Protein AF-R4LDX4-F1 (afdb_monomer)

Mean predicted aligned error: 3.41 Å

Foldseek 3Di:
DVQQQQPDFDDVVLVVVVVVVVVPVVVDDPDDDDSGNCNVVD

Radius of gyration: 11.92 Å; Cα contacts (8 Å, |Δi|>4): 29; chains: 1; bounding box: 29×12×27 Å

pLDDT: mean 92.91, std 9.14, range [58.28, 98.56]

Sequence (42 aa):
MKNVPLGRVGTGADVAK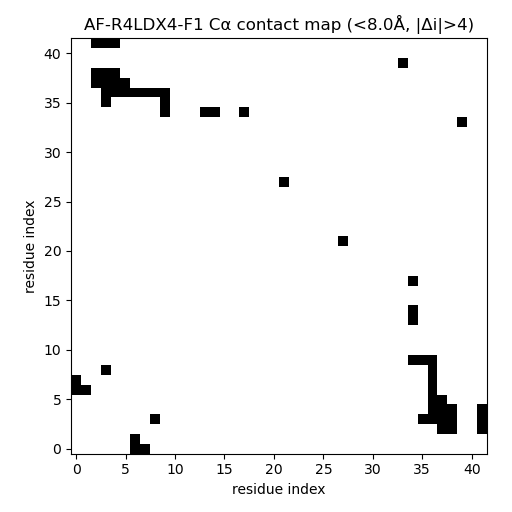AIAYLIGADYVTGTIMPVDGGFTVA

Solvent-accessible surface area (backbone atoms only — not comparable to full-atom values): 2873 Å² total; per-residue (Å²): 105,92,60,24,76,66,68,56,84,83,51,73,67,58,52,51,52,54,48,63,58,53,76,75,38,89,88,69,72,99,75,86,82,88,83,56,46,50,37,90,79,100

Secondary structure (DSSP, 8-state):
-TT-TTSS---HHHHHHHHHHHTT-TT--S-----STTTTT-

Structure (mmCIF, N/CA/C/O backbone):
data_AF-R4LDX4-F1
#
_entry.id   AF-R4LDX4-F1
#
loop_
_atom_site.group_PDB
_atom_site.id
_atom_site.type_symbol
_atom_site.label_atom_id
_atom_site.label_alt_id
_atom_site.label_comp_id
_atom_site.label_asym_id
_atom_site.label_entity_id
_atom_site.label_seq_id
_atom_site.pdbx_PDB_ins_code
_atom_site.Cartn_x
_atom_site.Cartn_y
_atom_site.Cartn_z
_atom_site.occupancy
_ato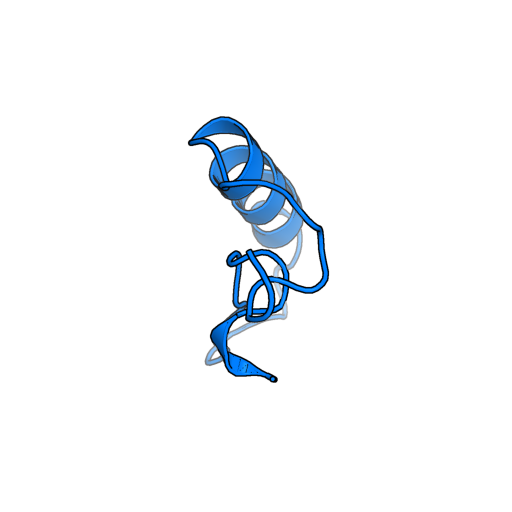m_site.B_iso_or_equiv
_atom_site.auth_seq_id
_atom_site.auth_comp_id
_atom_site.auth_asym_id
_atom_site.auth_atom_id
_atom_site.pdbx_PDB_model_num
ATOM 1 N N . MET A 1 1 ? 15.560 1.044 -13.766 1.00 61.69 1 MET A N 1
ATOM 2 C CA . MET A 1 1 ? 14.590 0.046 -13.258 1.00 61.69 1 MET A CA 1
ATOM 3 C C . MET A 1 1 ? 15.191 -1.046 -12.370 1.00 61.69 1 MET A C 1
ATOM 5 O O . MET A 1 1 ? 14.409 -1.745 -11.754 1.00 61.69 1 MET A O 1
ATOM 9 N N . LYS A 1 2 ? 16.524 -1.173 -12.216 1.00 71.19 2 LYS A N 1
ATOM 10 C CA . LYS A 1 2 ? 17.138 -2.173 -11.311 1.00 71.19 2 LYS A CA 1
ATOM 11 C C . LYS A 1 2 ? 16.640 -2.129 -9.854 1.00 71.19 2 LYS A C 1
ATOM 13 O O . LYS A 1 2 ? 16.667 -3.156 -9.199 1.00 71.19 2 LYS A O 1
ATOM 18 N N . ASN A 1 3 ? 16.162 -0.972 -9.393 1.00 83.44 3 ASN A N 1
ATOM 19 C CA . ASN A 1 3 ? 15.775 -0.749 -7.997 1.00 83.44 3 ASN A CA 1
ATOM 20 C C . ASN A 1 3 ? 14.262 -0.874 -7.759 1.00 83.44 3 ASN A C 1
ATOM 22 O O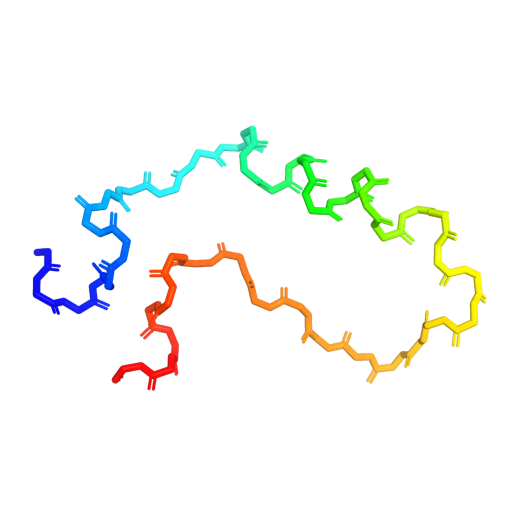 . ASN A 1 3 ? 13.806 -0.621 -6.658 1.00 83.44 3 ASN A O 1
ATOM 26 N N . VAL A 1 4 ? 13.466 -1.204 -8.782 1.00 92.44 4 VAL A N 1
ATOM 27 C CA . VAL A 1 4 ? 12.029 -1.464 -8.619 1.00 92.44 4 VAL A CA 1
ATOM 28 C C . VAL A 1 4 ? 11.802 -2.922 -9.001 1.00 92.44 4 VAL A C 1
ATOM 30 O O . VAL A 1 4 ? 11.712 -3.205 -10.198 1.00 92.44 4 VAL A O 1
ATOM 33 N N . PRO A 1 5 ? 11.737 -3.850 -8.030 1.00 93.94 5 PRO A N 1
ATOM 34 C CA . PRO A 1 5 ? 11.542 -5.277 -8.287 1.00 93.94 5 PRO A CA 1
ATOM 35 C C . PRO A 1 5 ? 10.368 -5.584 -9.221 1.00 93.94 5 PRO A C 1
ATOM 37 O O . PRO A 1 5 ? 10.466 -6.460 -10.076 1.00 93.94 5 PRO A O 1
ATOM 40 N N . LEU A 1 6 ? 9.280 -4.814 -9.123 1.00 94.50 6 LEU A N 1
ATOM 41 C CA . LEU A 1 6 ? 8.102 -4.977 -9.978 1.00 94.50 6 LEU A CA 1
ATOM 42 C C . LEU A 1 6 ? 8.330 -4.553 -11.446 1.00 94.50 6 LEU A C 1
ATOM 44 O O . LEU A 1 6 ? 7.457 -4.745 -12.289 1.00 94.50 6 LEU A O 1
ATOM 48 N N . GLY A 1 7 ? 9.476 -3.949 -11.772 1.00 95.38 7 GLY A N 1
ATOM 49 C CA . GLY A 1 7 ? 9.890 -3.654 -13.145 1.00 95.38 7 GLY A CA 1
ATOM 50 C C . GLY A 1 7 ? 9.083 -2.564 -13.856 1.00 95.38 7 GLY A C 1
ATOM 51 O O . GLY A 1 7 ? 9.253 -2.382 -15.058 1.00 95.38 7 GLY A O 1
ATOM 52 N N . ARG A 1 8 ? 8.220 -1.821 -13.148 1.00 95.38 8 ARG A N 1
ATOM 53 C CA . ARG A 1 8 ? 7.417 -0.718 -13.703 1.00 95.38 8 ARG A CA 1
ATOM 54 C C . ARG A 1 8 ? 7.264 0.441 -12.726 1.00 95.38 8 ARG A C 1
ATOM 56 O O . ARG A 1 8 ? 7.304 0.246 -11.516 1.00 95.38 8 ARG A O 1
ATOM 63 N N . VAL A 1 9 ? 7.030 1.637 -13.262 1.00 94.81 9 VAL A N 1
ATOM 64 C CA . VAL A 1 9 ? 6.614 2.793 -12.458 1.00 94.81 9 VAL A CA 1
ATOM 65 C C . VAL A 1 9 ? 5.171 2.576 -11.989 1.00 94.81 9 VAL A C 1
ATOM 67 O O . VAL A 1 9 ? 4.327 2.073 -12.739 1.00 94.81 9 VAL A O 1
ATOM 70 N N . GLY A 1 10 ? 4.909 2.903 -10.724 1.00 94.94 10 GLY A N 1
ATOM 71 C CA . GLY A 1 10 ? 3.568 2.879 -10.154 1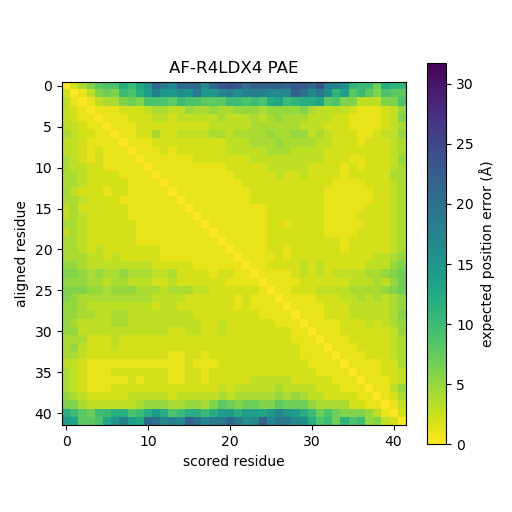.00 94.94 10 GLY A CA 1
ATOM 72 C C . GLY A 1 10 ? 2.677 3.969 -10.748 1.00 94.94 10 GLY A C 1
ATOM 73 O O . GLY A 1 10 ? 3.143 5.005 -11.218 1.00 94.94 10 GLY A O 1
ATOM 74 N N . THR A 1 11 ? 1.375 3.735 -10.716 1.00 97.81 11 THR A N 1
ATOM 75 C CA . THR A 1 11 ? 0.349 4.683 -11.152 1.00 97.81 11 THR A CA 1
ATOM 76 C C . THR A 1 11 ? -0.546 5.058 -9.976 1.00 97.81 11 THR A C 1
ATOM 78 O O . THR A 1 11 ? -0.606 4.340 -8.977 1.00 97.81 11 THR A O 1
ATOM 81 N N . GLY A 1 12 ? -1.323 6.136 -10.108 1.00 98.38 12 GLY A N 1
ATOM 82 C CA . GLY A 1 12 ? -2.337 6.476 -9.102 1.00 98.38 12 GLY A CA 1
ATOM 83 C C . GLY A 1 12 ? -3.350 5.346 -8.861 1.00 98.38 12 GLY A C 1
ATOM 84 O O . GLY A 1 12 ? -3.831 5.175 -7.745 1.00 98.38 12 GLY A O 1
ATOM 85 N N . ALA A 1 13 ? -3.616 4.511 -9.873 1.00 98.56 13 ALA A N 1
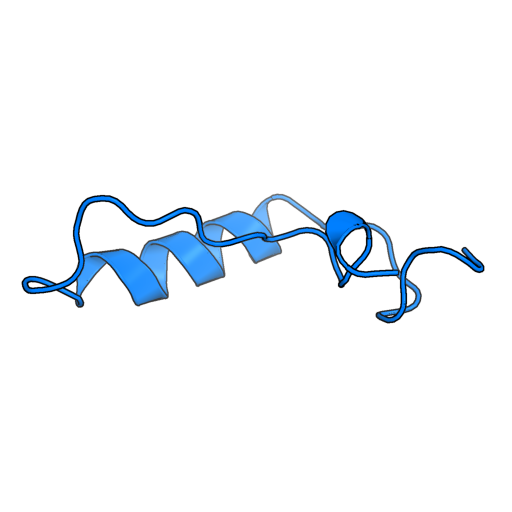ATOM 86 C CA . ALA A 1 13 ? -4.501 3.355 -9.742 1.00 98.56 13 ALA A CA 1
ATOM 87 C C . ALA A 1 13 ? -3.932 2.260 -8.820 1.00 98.56 13 ALA A C 1
ATOM 89 O O . ALA A 1 13 ? -4.702 1.535 -8.192 1.00 98.56 13 ALA A O 1
ATOM 90 N N . ASP A 1 14 ? -2.607 2.138 -8.713 1.00 98.19 14 ASP A N 1
ATOM 91 C CA . ASP A 1 14 ? -1.975 1.192 -7.788 1.00 98.19 14 ASP A CA 1
ATOM 92 C C . ASP A 1 14 ? -2.193 1.623 -6.331 1.00 98.19 14 ASP A C 1
ATOM 94 O O . ASP A 1 14 ? -2.547 0.801 -5.487 1.00 98.19 14 ASP A O 1
ATOM 98 N N . VAL A 1 15 ? -2.094 2.928 -6.059 1.00 98.00 15 VAL A N 1
ATOM 99 C CA . VAL A 1 15 ? -2.394 3.512 -4.741 1.00 98.00 15 VAL A CA 1
ATOM 100 C C . VAL A 1 15 ? -3.879 3.370 -4.406 1.00 98.00 15 VAL A C 1
ATOM 102 O O . VAL A 1 15 ? -4.225 2.945 -3.306 1.00 98.00 15 VAL A O 1
ATOM 105 N N . ALA A 1 16 ? -4.770 3.651 -5.362 1.00 98.50 16 ALA A N 1
ATOM 106 C CA . ALA A 1 16 ? -6.214 3.518 -5.162 1.00 98.50 16 ALA A CA 1
ATOM 107 C C . ALA A 1 16 ? -6.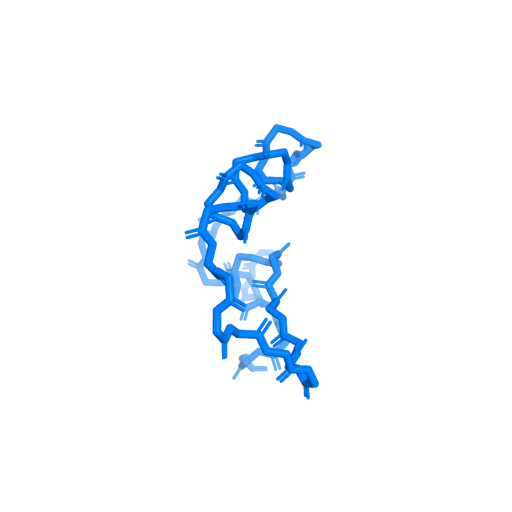628 2.085 -4.783 1.00 98.50 16 ALA A C 1
ATOM 109 O O . ALA A 1 16 ? -7.473 1.897 -3.910 1.00 98.50 16 ALA A O 1
ATOM 110 N N . LYS A 1 17 ? -6.003 1.066 -5.389 1.00 98.19 17 LYS A N 1
ATOM 111 C CA . LYS A 1 17 ? -6.236 -0.342 -5.030 1.00 98.19 17 LYS A CA 1
ATOM 112 C C . LYS A 1 17 ? -5.777 -0.666 -3.607 1.00 98.19 17 LYS A C 1
ATOM 114 O O . LYS A 1 17 ? -6.491 -1.370 -2.900 1.00 98.19 17 LYS A O 1
ATOM 119 N N . ALA A 1 18 ? -4.628 -0.143 -3.177 1.00 97.81 18 ALA A N 1
ATOM 120 C CA . ALA A 1 18 ? -4.145 -0.322 -1.806 1.00 97.81 18 ALA A CA 1
ATOM 121 C C . ALA A 1 18 ? -5.078 0.345 -0.779 1.00 97.81 18 ALA A C 1
ATOM 123 O O . ALA A 1 18 ? -5.392 -0.249 0.249 1.00 97.81 18 ALA A O 1
ATOM 124 N N . ILE A 1 19 ? -5.595 1.538 -1.095 1.00 97.69 19 ILE A N 1
ATOM 125 C CA . ILE A 1 19 ? -6.613 2.218 -0.282 1.00 97.69 19 ILE A CA 1
ATOM 126 C C . ILE A 1 19 ? -7.885 1.370 -0.197 1.00 97.69 19 ILE A C 1
ATOM 128 O O . ILE A 1 19 ? -8.388 1.140 0.898 1.00 97.69 19 ILE A O 1
ATOM 132 N N . ALA A 1 20 ? -8.384 0.865 -1.329 1.00 97.75 20 ALA A N 1
ATOM 133 C CA . ALA A 1 20 ? -9.580 0.023 -1.358 1.00 97.75 20 ALA A CA 1
ATOM 134 C C . ALA A 1 20 ? -9.424 -1.249 -0.506 1.00 97.75 20 ALA A C 1
ATOM 136 O O . ALA A 1 20 ? -10.378 -1.661 0.146 1.00 97.75 20 ALA A O 1
ATOM 137 N N . TYR A 1 21 ? -8.225 -1.838 -0.473 1.00 96.06 21 TYR A N 1
ATOM 138 C CA . TYR A 1 21 ? -7.905 -2.938 0.435 1.00 96.06 21 TYR A CA 1
ATOM 139 C C . TYR A 1 21 ? -7.930 -2.498 1.909 1.00 96.06 21 TYR A C 1
ATOM 141 O O . TYR A 1 21 ? -8.536 -3.171 2.739 1.00 96.06 21 TYR A O 1
ATOM 149 N N . LEU A 1 22 ? -7.304 -1.362 2.239 1.00 96.31 22 LEU A N 1
ATOM 150 C CA . LEU A 1 22 ? -7.175 -0.892 3.623 1.00 96.31 22 LEU A CA 1
ATOM 151 C C . LEU A 1 22 ? -8.501 -0.408 4.232 1.00 96.31 22 LEU A C 1
ATOM 153 O O . LEU A 1 22 ? -8.693 -0.541 5.435 1.00 96.31 22 LEU A O 1
ATOM 157 N N . ILE A 1 23 ? -9.427 0.119 3.425 1.00 96.56 23 ILE A N 1
ATOM 158 C CA . ILE A 1 23 ? -10.719 0.648 3.903 1.00 96.56 23 ILE A CA 1
ATOM 159 C C . ILE A 1 23 ? -11.559 -0.404 4.646 1.00 96.56 23 ILE A C 1
ATOM 161 O O . ILE A 1 23 ? -12.338 -0.027 5.513 1.00 96.56 23 ILE A O 1
ATOM 165 N N . GLY A 1 24 ? -11.410 -1.694 4.329 1.00 95.31 24 GLY A N 1
ATOM 166 C CA . GLY A 1 24 ? -12.120 -2.782 5.019 1.00 95.31 24 GLY A CA 1
ATOM 167 C C . GLY A 1 24 ? -11.330 -3.445 6.152 1.00 95.31 24 GLY A C 1
ATOM 168 O O . GLY A 1 24 ? -11.713 -4.519 6.612 1.00 95.31 24 GLY A O 1
ATOM 169 N N . ALA A 1 25 ? -10.183 -2.882 6.541 1.00 97.19 25 ALA A N 1
ATOM 170 C CA . ALA A 1 25 ? -9.266 -3.469 7.512 1.00 97.19 25 ALA A CA 1
ATOM 171 C C . ALA A 1 25 ? -9.387 -2.788 8.887 1.00 97.19 25 ALA A C 1
ATOM 173 O O . ALA A 1 25 ? -8.417 -2.248 9.412 1.00 97.19 25 ALA A O 1
ATOM 174 N N . ASP A 1 26 ? -10.576 -2.839 9.485 1.00 96.56 26 ASP A N 1
ATOM 175 C CA . ASP A 1 26 ? -10.995 -2.036 10.649 1.00 96.56 26 ASP A CA 1
ATOM 176 C C . ASP A 1 26 ? -10.128 -2.202 11.915 1.00 96.56 26 ASP A C 1
ATOM 178 O O . ASP A 1 26 ? -10.162 -1.367 12.817 1.00 96.56 26 ASP A O 1
ATOM 182 N N . TYR A 1 27 ? -9.344 -3.281 12.001 1.00 97.06 27 TYR A N 1
ATOM 183 C CA . TYR A 1 27 ? -8.437 -3.560 13.121 1.00 97.06 27 TYR A CA 1
ATOM 184 C C . TYR A 1 27 ? -6.965 -3.213 12.826 1.00 97.06 27 TYR A C 1
ATOM 186 O O . TYR A 1 27 ? -6.088 -3.417 13.666 1.00 97.06 27 TYR A O 1
ATOM 194 N N . VAL A 1 28 ? -6.668 -2.699 11.630 1.00 96.75 28 VAL A N 1
ATOM 195 C CA . VAL A 1 28 ? -5.323 -2.290 11.217 1.00 96.75 28 VAL A CA 1
ATOM 196 C C . VAL A 1 28 ? -5.144 -0.802 11.499 1.00 96.75 28 VAL A C 1
ATOM 198 O O . VAL A 1 28 ? -5.816 0.049 10.927 1.00 96.75 28 VAL A O 1
ATOM 201 N N . THR A 1 29 ? -4.193 -0.472 12.368 1.00 96.69 29 THR A N 1
ATOM 202 C CA . THR A 1 29 ? -3.848 0.913 12.708 1.00 96.69 29 THR A CA 1
ATOM 203 C C . THR A 1 29 ? -2.359 1.043 13.024 1.00 96.69 29 THR A C 1
ATOM 205 O O . THR A 1 29 ? -1.698 0.048 13.314 1.00 96.69 29 THR A O 1
ATOM 208 N N . GLY A 1 30 ? -1.815 2.261 12.935 1.00 97.19 30 GLY A N 1
ATOM 209 C CA . GLY A 1 30 ? -0.421 2.560 13.286 1.00 97.19 30 GLY A CA 1
ATOM 210 C C . GLY A 1 30 ? 0.635 1.929 12.370 1.00 97.19 30 GLY A C 1
ATOM 211 O O . GLY A 1 30 ? 1.788 1.807 12.7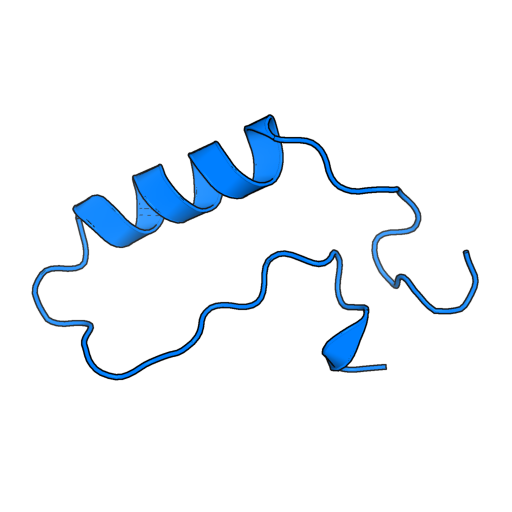72 1.00 97.19 30 GLY A O 1
ATOM 212 N N . THR A 1 31 ? 0.263 1.513 11.156 1.00 95.00 31 THR A N 1
ATOM 213 C CA . THR A 1 31 ? 1.166 0.847 10.204 1.00 95.00 31 THR A CA 1
ATOM 214 C C . THR A 1 31 ? 1.357 1.668 8.931 1.00 95.00 31 THR A C 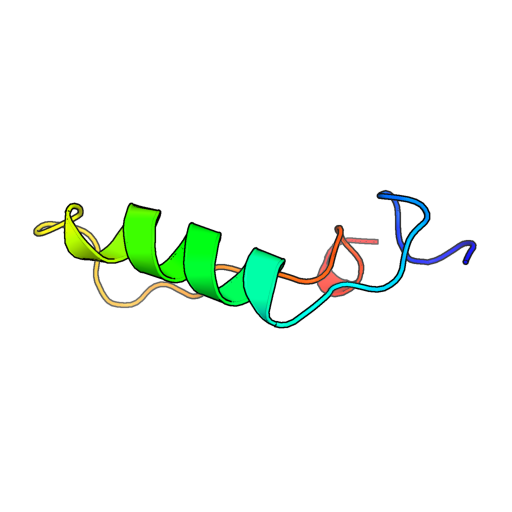1
ATOM 216 O O . THR A 1 31 ? 0.503 2.466 8.549 1.00 95.00 31 THR A O 1
ATOM 219 N N . ILE A 1 32 ? 2.494 1.459 8.264 1.00 94.00 32 ILE A N 1
ATOM 220 C CA . ILE A 1 32 ? 2.797 2.030 6.949 1.00 94.00 32 ILE A CA 1
ATOM 221 C C . ILE A 1 32 ? 2.743 0.895 5.927 1.00 94.00 32 ILE A C 1
ATOM 223 O O . ILE A 1 32 ? 3.472 -0.087 6.054 1.00 94.00 32 ILE A O 1
ATOM 227 N N . MET A 1 33 ? 1.899 1.044 4.906 1.00 94.38 33 MET A N 1
ATOM 228 C CA . MET A 1 33 ? 1.829 0.127 3.768 1.00 94.38 33 MET A CA 1
ATOM 229 C C . MET A 1 33 ? 2.570 0.741 2.570 1.00 94.38 33 MET A C 1
ATOM 231 O O . MET A 1 33 ? 2.047 1.676 1.960 1.00 94.38 33 MET A O 1
ATOM 235 N N . PRO A 1 34 ? 3.776 0.263 2.217 1.00 95.25 34 PRO A N 1
ATOM 236 C CA . PRO A 1 34 ? 4.483 0.755 1.040 1.00 95.25 34 PRO A CA 1
ATOM 237 C C . PRO A 1 34 ? 3.769 0.331 -0.253 1.00 95.25 34 PRO A C 1
ATOM 239 O O . PRO A 1 34 ? 3.393 -0.829 -0.422 1.00 95.25 34 PRO A O 1
ATOM 242 N N . VAL A 1 35 ? 3.609 1.279 -1.182 1.00 97.00 35 VAL A N 1
ATOM 243 C CA . VAL A 1 35 ? 3.022 1.065 -2.519 1.00 97.00 35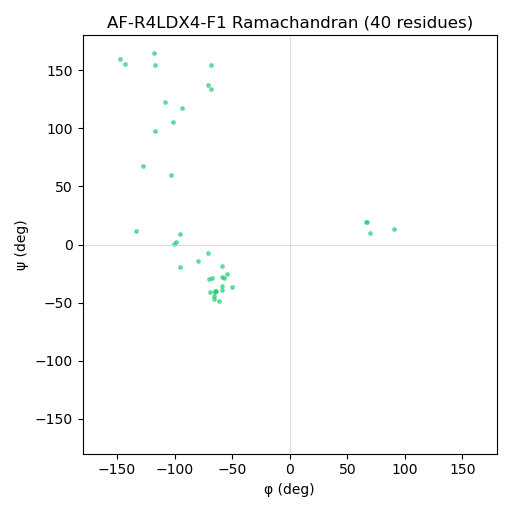 VAL A CA 1
ATOM 244 C C . VAL A 1 35 ? 3.983 1.605 -3.577 1.00 97.00 35 VAL A C 1
ATOM 246 O O . VAL A 1 35 ? 3.740 2.619 -4.224 1.00 97.00 35 VAL A O 1
ATOM 249 N N . ASP A 1 36 ? 5.132 0.952 -3.714 1.00 95.56 36 ASP A N 1
ATOM 250 C CA . ASP A 1 36 ? 6.278 1.479 -4.467 1.00 95.56 36 ASP A CA 1
ATOM 251 C C . ASP A 1 36 ? 6.917 0.452 -5.419 1.00 95.56 36 ASP A C 1
ATOM 253 O O . ASP A 1 36 ? 8.009 0.664 -5.943 1.00 95.56 36 ASP A O 1
ATOM 257 N N . GLY A 1 37 ? 6.250 -0.684 -5.641 1.00 95.19 37 GLY A N 1
ATOM 258 C CA . GLY A 1 37 ? 6.777 -1.763 -6.477 1.00 95.19 37 GLY A CA 1
ATOM 259 C C . GLY A 1 37 ? 8.019 -2.454 -5.900 1.00 95.19 37 GLY A C 1
ATOM 260 O O . GLY A 1 37 ? 8.744 -3.097 -6.663 1.00 95.19 37 GLY A O 1
ATOM 261 N N . GLY A 1 38 ? 8.260 -2.327 -4.589 1.00 94.56 38 GLY A N 1
ATOM 262 C CA . GLY A 1 38 ? 9.392 -2.915 -3.870 1.00 94.56 38 GLY A CA 1
ATOM 263 C C . GLY A 1 38 ? 10.623 -2.011 -3.796 1.00 94.56 38 GLY A C 1
ATOM 264 O O . GLY A 1 38 ? 11.700 -2.500 -3.476 1.00 94.56 38 GLY A O 1
ATOM 265 N N . PHE A 1 39 ? 10.487 -0.722 -4.116 1.00 93.75 39 PHE A N 1
ATOM 266 C CA . PHE A 1 39 ? 11.610 0.217 -4.173 1.00 93.75 39 PHE A CA 1
ATOM 267 C C . PHE A 1 39 ? 12.281 0.455 -2.814 1.00 93.75 39 PHE A C 1
ATOM 269 O O . PHE A 1 39 ? 13.501 0.511 -2.745 1.00 93.75 39 PHE A O 1
ATOM 276 N N . THR A 1 40 ? 11.506 0.567 -1.734 1.00 88.75 40 THR A N 1
ATOM 277 C CA . THR A 1 40 ? 12.022 0.861 -0.382 1.00 88.75 40 THR A CA 1
ATOM 278 C C . THR A 1 40 ? 12.613 -0.371 0.314 1.00 88.75 40 THR A C 1
ATOM 280 O O . THR A 1 40 ? 13.287 -0.243 1.330 1.00 88.75 40 THR A O 1
ATOM 283 N N . VAL A 1 41 ? 12.351 -1.574 -0.206 1.00 76.06 41 VAL A N 1
ATOM 284 C CA . VAL A 1 41 ? 12.801 -2.847 0.390 1.00 76.06 41 VAL A CA 1
ATOM 285 C C . VAL A 1 41 ? 14.111 -3.351 -0.240 1.00 76.06 41 VAL A C 1
ATOM 287 O O . VAL A 1 41 ? 14.775 -4.196 0.358 1.00 76.06 41 VAL A O 1
ATOM 290 N N . ALA A 1 42 ? 14.466 -2.860 -1.433 1.00 58.28 42 ALA A N 1
ATOM 291 C CA . ALA A 1 42 ? 15.635 -3.284 -2.209 1.00 58.28 42 ALA A CA 1
ATOM 292 C C . ALA A 1 42 ? 16.923 -2.524 -1.857 1.00 58.28 42 ALA A C 1
ATOM 294 O O . ALA A 1 42 ? 16.843 -1.323 -1.515 1.00 58.28 42 ALA A O 1
#